Protein AF-A0A101FPS3-F1 (afdb_monomer_lite)

Sequence (87 aa):
MPSRHASVLTIALRVKTSGPVILAVDERQDGSWEEKNREEFLEGVTLWECRLSRPDFRVRLHNPSPVDSVTVTVDANMPQVTEASES

Radius of gyration: 15.65 Å; chains: 1; bounding box: 28×35×50 Å

pLDDT: mean 85.9, std 16.12, range [40.5, 97.88]

Foldseek 3Di:
DPPPPQPWDKKKKKKAKQAKKKKWKWADDPNDTHTDDIDIDGHGIDIDMDIDSDPHMDMDMDDPDPPDDMDMDIDMPDDDDDDPPDD

Structure (mmCIF, N/CA/C/O backbone):
data_AF-A0A101FPS3-F1
#
_entry.id   AF-A0A101FPS3-F1
#
loop_
_atom_site.group_PDB
_atom_site.id
_atom_site.type_symbol
_atom_site.label_atom_id
_atom_site.label_alt_id
_atom_site.label_comp_id
_atom_site.label_asym_id
_atom_site.label_entity_id
_atom_site.label_seq_id
_atom_site.pdbx_PDB_ins_code
_atom_site.Cartn_x
_atom_site.Cartn_y
_atom_site.Cartn_z
_atom_site.occupancy
_atom_site.B_iso_or_equiv
_atom_site.auth_seq_id
_atom_site.auth_comp_id
_atom_site.auth_asym_id
_atom_site.auth_atom_id
_atom_site.pdbx_PDB_model_num
ATOM 1 N N . MET A 1 1 ? -17.440 6.403 34.054 1.00 44.00 1 MET A N 1
ATOM 2 C CA . MET A 1 1 ? -16.760 6.697 32.774 1.00 44.00 1 MET A CA 1
ATOM 3 C C . MET A 1 1 ? -16.319 5.361 32.205 1.00 44.00 1 MET A C 1
ATOM 5 O O . MET A 1 1 ? -15.541 4.709 32.892 1.00 44.00 1 MET A O 1
ATOM 9 N N . PRO A 1 2 ? -16.843 4.879 31.068 1.00 40.50 2 PRO A N 1
ATOM 10 C CA . PRO A 1 2 ? -16.310 3.654 30.489 1.00 40.50 2 PRO A CA 1
ATOM 11 C C . PRO A 1 2 ? -14.860 3.927 30.079 1.00 40.50 2 PRO A C 1
ATOM 13 O O . PRO A 1 2 ? -14.577 4.922 29.407 1.00 40.50 2 PRO A O 1
ATOM 16 N N . SER A 1 3 ? -13.937 3.092 30.554 1.00 46.19 3 SER A N 1
ATOM 17 C CA . SER A 1 3 ? -12.543 3.091 30.128 1.00 46.19 3 SER A CA 1
ATOM 18 C C . SER A 1 3 ? -12.516 2.982 28.605 1.00 46.19 3 SER A C 1
ATOM 20 O O . SER A 1 3 ? -13.024 2.015 28.037 1.00 46.19 3 SER A O 1
ATOM 22 N N . ARG A 1 4 ? -11.950 3.981 27.917 1.00 52.69 4 ARG A N 1
ATOM 23 C CA . ARG A 1 4 ? -11.589 3.834 26.504 1.00 52.69 4 ARG A CA 1
ATOM 24 C C . ARG A 1 4 ? -10.497 2.769 26.446 1.00 52.69 4 ARG A C 1
ATOM 26 O O . ARG A 1 4 ? -9.319 3.085 26.567 1.00 52.69 4 ARG A O 1
ATOM 33 N N . HIS A 1 5 ? -10.885 1.507 26.309 1.00 49.34 5 HIS A N 1
ATOM 34 C CA . HIS A 1 5 ? -9.976 0.468 25.857 1.00 49.34 5 HIS A CA 1
ATOM 35 C C . HIS A 1 5 ? -9.564 0.860 24.438 1.00 49.34 5 HIS A C 1
ATOM 37 O O . HIS A 1 5 ? -10.320 0.664 23.488 1.00 49.34 5 HIS A O 1
ATOM 43 N N . ALA A 1 6 ? -8.408 1.511 24.309 1.00 54.69 6 ALA A N 1
ATOM 44 C CA . ALA A 1 6 ? -7.780 1.729 23.019 1.00 54.69 6 ALA A CA 1
ATOM 45 C C . ALA A 1 6 ? -7.461 0.342 22.458 1.00 54.69 6 ALA A C 1
ATOM 47 O O . ALA A 1 6 ? -6.515 -0.314 22.887 1.00 54.69 6 ALA A O 1
ATOM 48 N N . SER A 1 7 ? -8.328 -0.151 21.579 1.00 62.19 7 SER A N 1
ATOM 49 C CA . SER A 1 7 ? -8.077 -1.397 20.870 1.00 62.19 7 SER A CA 1
ATOM 50 C C . SER A 1 7 ? -7.004 -1.075 19.841 1.00 62.19 7 SER A C 1
ATOM 52 O O . SER A 1 7 ? -7.272 -0.337 18.896 1.00 62.19 7 SER A O 1
ATOM 54 N N . VAL A 1 8 ? -5.776 -1.544 20.069 1.00 68.44 8 VAL A N 1
ATOM 55 C CA . VAL A 1 8 ? -4.721 -1.456 19.057 1.00 68.44 8 VAL A CA 1
ATOM 56 C C . VAL A 1 8 ? -5.118 -2.414 17.946 1.00 68.44 8 VAL A C 1
ATOM 58 O O . VAL A 1 8 ? -5.210 -3.620 18.167 1.00 68.44 8 VAL A O 1
ATOM 61 N N . LEU A 1 9 ? -5.406 -1.861 16.775 1.00 81.94 9 LEU A N 1
ATOM 62 C 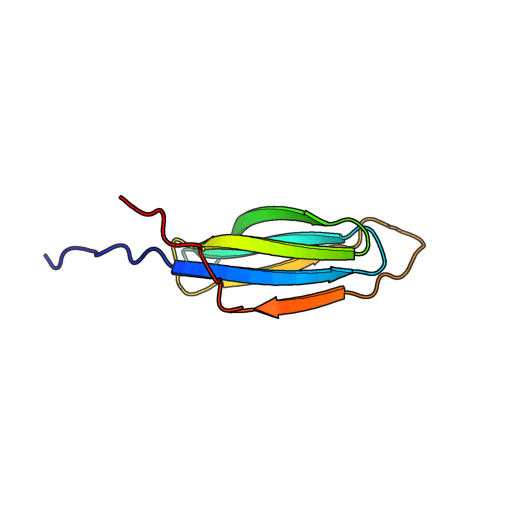CA . LEU A 1 9 ? -5.696 -2.638 15.582 1.00 81.94 9 LEU A CA 1
ATOM 63 C C . LEU A 1 9 ? -4.392 -2.766 14.796 1.00 81.94 9 LEU A C 1
ATOM 65 O O . LEU A 1 9 ? -3.664 -1.789 14.644 1.00 81.94 9 LEU A O 1
ATOM 69 N N . THR A 1 10 ? -4.084 -3.956 14.298 1.00 87.69 10 THR A N 1
ATOM 70 C CA . THR A 1 10 ? -2.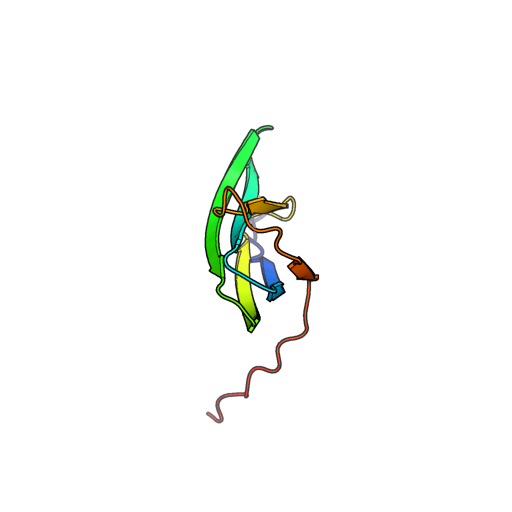940 -4.163 13.404 1.00 87.69 10 THR A CA 1
ATOM 71 C C . THR A 1 10 ? -3.471 -4.661 12.076 1.00 87.69 10 THR A C 1
ATOM 73 O O . THR A 1 10 ? -4.219 -5.637 12.040 1.00 87.69 10 THR A O 1
ATOM 76 N N . ILE A 1 11 ? -3.076 -4.001 10.992 1.00 89.19 11 ILE A N 1
ATOM 77 C CA . ILE A 1 11 ? -3.278 -4.507 9.637 1.00 89.19 11 ILE A CA 1
ATOM 78 C C . ILE A 1 11 ? -1.951 -5.048 9.122 1.00 89.19 11 ILE A C 1
ATOM 80 O O . ILE A 1 11 ? -0.917 -4.390 9.228 1.00 89.19 11 ILE A O 1
ATOM 84 N N . ALA A 1 12 ? -1.989 -6.249 8.559 1.00 92.81 12 ALA A N 1
ATOM 85 C CA . ALA A 1 12 ? -0.879 -6.808 7.807 1.00 92.81 12 ALA A CA 1
ATOM 86 C C . ALA A 1 12 ? -1.218 -6.737 6.319 1.00 92.81 12 ALA A C 1
ATOM 88 O O . ALA A 1 12 ? -2.262 -7.241 5.886 1.00 92.81 12 ALA A O 1
ATOM 89 N N . LEU A 1 13 ? -0.345 -6.087 5.556 1.00 94.31 13 LEU A N 1
ATOM 90 C CA . LEU A 1 13 ? -0.479 -5.875 4.124 1.00 94.31 13 LEU A CA 1
ATOM 91 C C . LEU A 1 13 ? 0.606 -6.665 3.392 1.00 94.31 13 LEU A C 1
ATOM 93 O O . LEU A 1 13 ? 1.793 -6.464 3.644 1.00 94.31 13 LEU A O 1
ATOM 97 N N . ARG A 1 14 ? 0.217 -7.535 2.456 1.00 95.69 14 ARG A N 1
ATOM 98 C CA . ARG A 1 14 ? 1.150 -8.083 1.465 1.00 95.69 14 ARG A CA 1
ATOM 99 C C . ARG A 1 14 ? 1.144 -7.166 0.253 1.00 95.69 14 ARG A C 1
ATOM 101 O O . ARG A 1 14 ? 0.140 -7.076 -0.447 1.00 95.69 14 ARG A O 1
ATOM 108 N N . VAL A 1 15 ? 2.268 -6.510 0.006 1.00 96.88 15 VAL A N 1
ATOM 109 C CA . VAL A 1 15 ? 2.473 -5.605 -1.123 1.00 96.88 15 VAL A CA 1
ATOM 110 C C . VAL A 1 15 ? 3.321 -6.326 -2.158 1.00 96.88 15 VAL A C 1
ATOM 112 O O . VAL A 1 15 ? 4.467 -6.674 -1.890 1.00 96.88 15 VAL A O 1
ATOM 115 N N . LYS A 1 16 ? 2.758 -6.565 -3.342 1.00 97.88 16 LYS A N 1
ATOM 116 C CA . LYS A 1 16 ? 3.491 -7.054 -4.512 1.00 97.88 16 LYS A CA 1
ATOM 117 C C . LYS A 1 16 ? 3.559 -5.942 -5.544 1.00 97.88 16 LYS A C 1
ATOM 119 O O . LYS A 1 16 ? 2.512 -5.460 -5.969 1.00 97.88 16 LYS A O 1
ATOM 124 N N . THR A 1 17 ? 4.758 -5.566 -5.970 1.00 97.56 17 THR A N 1
ATOM 125 C CA . THR A 1 17 ? 4.954 -4.483 -6.940 1.00 97.56 17 THR A CA 1
ATOM 126 C C . THR A 1 17 ? 5.982 -4.851 -8.008 1.00 97.56 17 THR A C 1
ATOM 128 O O . THR A 1 17 ? 6.937 -5.576 -7.732 1.00 97.56 17 THR A O 1
ATOM 131 N N . SER A 1 18 ? 5.780 -4.363 -9.234 1.00 96.75 18 SER A N 1
ATOM 132 C CA . SER A 1 18 ? 6.717 -4.522 -10.359 1.00 96.75 18 SER A CA 1
ATOM 133 C C . SER A 1 18 ? 7.777 -3.414 -10.437 1.00 96.75 18 SER A C 1
ATOM 135 O O . SER A 1 18 ? 8.506 -3.339 -11.417 1.00 96.75 18 SER A O 1
ATOM 137 N N . GLY A 1 19 ? 7.803 -2.502 -9.466 1.00 95.38 19 GLY A N 1
ATOM 138 C CA . GLY A 1 19 ? 8.707 -1.354 -9.422 1.00 95.38 19 GLY A CA 1
ATOM 139 C C . GLY A 1 19 ? 8.494 -0.517 -8.157 1.00 95.38 19 GLY A C 1
ATOM 140 O O . GLY A 1 19 ? 7.679 -0.899 -7.312 1.00 95.38 19 GLY A O 1
ATOM 141 N N . PRO A 1 20 ? 9.199 0.615 -8.002 1.00 95.81 20 PRO A N 1
ATOM 142 C CA . PRO A 1 20 ? 9.067 1.464 -6.823 1.00 95.81 20 PRO A CA 1
ATOM 143 C C . PRO A 1 20 ? 7.630 1.962 -6.628 1.00 95.81 20 PRO A C 1
ATOM 145 O O . PRO A 1 20 ? 7.008 2.477 -7.557 1.00 95.81 20 PRO A O 1
ATOM 148 N N . VAL A 1 21 ? 7.102 1.838 -5.414 1.00 97.31 21 VAL A N 1
ATOM 149 C CA . VAL A 1 21 ? 5.819 2.426 -5.020 1.00 97.31 21 VAL A CA 1
ATOM 150 C C . VAL A 1 21 ? 5.886 2.908 -3.579 1.00 97.31 21 VAL A C 1
ATOM 152 O O . VAL A 1 21 ? 6.407 2.230 -2.699 1.00 97.31 21 VAL A O 1
ATOM 155 N N . ILE A 1 22 ? 5.317 4.079 -3.322 1.00 97.75 22 ILE A N 1
ATOM 156 C CA . ILE A 1 22 ? 5.120 4.593 -1.970 1.00 97.75 22 ILE A CA 1
ATOM 157 C C . ILE A 1 22 ? 3.694 4.258 -1.548 1.00 97.75 22 ILE A C 1
ATOM 159 O O . ILE A 1 22 ? 2.736 4.648 -2.220 1.00 97.75 22 ILE A O 1
ATOM 163 N N . LEU A 1 23 ? 3.549 3.560 -0.425 1.00 97.69 23 LEU A N 1
ATOM 164 C CA . LEU A 1 23 ? 2.255 3.259 0.176 1.00 97.69 23 LEU A CA 1
ATOM 165 C C . LEU A 1 23 ? 2.137 4.034 1.491 1.00 97.69 23 LEU A C 1
ATOM 167 O O . LEU A 1 23 ? 3.011 3.968 2.353 1.00 97.69 23 LEU A O 1
ATOM 171 N N . ALA A 1 24 ? 1.048 4.785 1.628 1.00 97.50 24 ALA A N 1
ATOM 172 C CA . ALA A 1 24 ? 0.697 5.506 2.844 1.00 97.50 24 ALA A CA 1
ATOM 173 C C . ALA A 1 24 ? -0.613 4.971 3.427 1.00 97.50 24 ALA A C 1
ATOM 175 O O . ALA A 1 24 ? -1.540 4.618 2.693 1.00 97.50 24 ALA A O 1
ATOM 176 N N . VAL A 1 25 ? -0.691 4.926 4.750 1.00 96.12 25 VAL A N 1
ATOM 177 C CA . VAL A 1 25 ? -1.902 4.603 5.503 1.00 96.12 25 VAL A CA 1
ATOM 178 C C . VAL A 1 25 ? -2.357 5.871 6.197 1.00 96.12 25 VAL A C 1
ATOM 180 O O . VAL A 1 25 ? -1.609 6.427 6.999 1.00 96.12 25 VAL A O 1
ATOM 183 N N . ASP A 1 26 ? -3.581 6.305 5.911 1.00 96.81 26 ASP A N 1
ATOM 184 C CA . ASP A 1 26 ? -4.199 7.429 6.610 1.00 96.81 26 ASP A CA 1
ATOM 185 C C . ASP A 1 26 ? -5.294 6.926 7.552 1.00 96.81 26 ASP A C 1
ATOM 187 O O . ASP A 1 26 ? -6.045 6.013 7.201 1.00 96.81 26 ASP A O 1
ATOM 191 N N . GLU A 1 27 ? -5.443 7.575 8.702 1.00 95.12 27 GLU A N 1
ATOM 192 C CA . GLU A 1 27 ? -6.545 7.357 9.639 1.00 95.12 27 GLU A CA 1
ATOM 193 C C . GLU A 1 27 ? -7.522 8.532 9.593 1.00 95.12 27 GLU A C 1
ATOM 195 O O . GLU A 1 27 ? -7.128 9.689 9.419 1.00 95.12 27 GLU A O 1
ATOM 200 N N . ARG A 1 28 ? -8.815 8.253 9.773 1.00 94.19 28 ARG A N 1
ATOM 201 C CA . ARG A 1 28 ? -9.822 9.311 9.852 1.00 94.19 28 ARG A CA 1
ATOM 202 C C . ARG A 1 28 ? -9.799 9.970 11.234 1.00 94.19 28 ARG A C 1
ATOM 204 O O . ARG A 1 28 ? -9.964 9.291 12.248 1.00 94.19 28 ARG A O 1
ATOM 211 N N . GLN A 1 29 ? -9.643 11.290 11.280 1.00 91.19 29 GLN A N 1
ATOM 212 C CA . GLN A 1 29 ? -9.648 12.103 12.498 1.00 91.19 29 GLN A CA 1
ATOM 213 C C . GLN A 1 29 ? -10.570 13.303 12.322 1.00 91.19 29 GLN A C 1
ATOM 215 O O . GLN A 1 29 ? -10.369 14.082 11.408 1.00 91.19 29 GLN A O 1
ATOM 220 N N . ASP A 1 30 ? -11.588 13.464 13.169 1.00 90.50 30 ASP A N 1
ATOM 221 C CA . ASP A 1 30 ? -12.429 14.677 13.204 1.00 90.50 30 ASP A CA 1
ATOM 222 C C . ASP A 1 30 ? -12.962 15.138 11.826 1.00 90.50 30 ASP A C 1
ATOM 224 O O . ASP A 1 30 ? -13.154 16.322 11.559 1.00 90.50 30 ASP A O 1
ATOM 228 N N . GLY A 1 31 ? -13.214 14.181 10.926 1.00 91.00 31 GLY A N 1
ATOM 229 C CA . GLY A 1 31 ? -13.691 14.436 9.564 1.00 91.00 31 GLY A CA 1
ATOM 230 C C . GLY A 1 31 ? -12.600 14.633 8.502 1.00 91.00 31 GLY A C 1
ATOM 231 O O . GLY A 1 31 ? -12.939 14.625 7.320 1.00 91.00 31 GLY A O 1
ATOM 232 N N . SER A 1 32 ? -11.325 14.730 8.879 1.00 95.38 32 SER A N 1
ATOM 233 C CA . SER A 1 32 ? -10.167 14.741 7.979 1.00 95.38 32 SER A CA 1
ATOM 234 C C . SER A 1 32 ? -9.490 13.362 7.898 1.00 95.38 32 SER A C 1
ATOM 236 O O . SER A 1 32 ? -9.794 12.445 8.664 1.00 95.38 32 SER A O 1
ATOM 238 N N . TRP A 1 33 ? -8.598 13.205 6.919 1.00 96.88 33 TRP A N 1
ATOM 239 C CA . TRP A 1 33 ? -7.692 12.062 6.804 1.00 96.88 33 TRP A CA 1
ATOM 240 C C . TRP A 1 33 ? -6.284 12.529 7.155 1.00 96.88 33 TRP A C 1
ATOM 242 O O . TRP A 1 33 ? -5.800 13.480 6.541 1.00 96.88 33 TRP A O 1
ATOM 252 N N . GLU A 1 34 ? -5.632 11.854 8.095 1.00 95.94 34 GLU A N 1
ATOM 253 C CA . GLU A 1 34 ? -4.266 12.162 8.523 1.00 95.94 34 GLU A CA 1
ATOM 254 C C . GLU A 1 34 ? -3.347 10.973 8.250 1.00 95.94 34 GLU A C 1
ATOM 256 O O . GLU A 1 34 ? -3.692 9.835 8.572 1.00 95.94 34 GLU A O 1
ATOM 261 N N . GLU A 1 35 ? -2.183 11.226 7.647 1.00 96.25 35 GLU A N 1
ATOM 262 C CA . GLU A 1 35 ? -1.197 10.180 7.367 1.00 96.25 35 GLU A CA 1
ATOM 263 C C . GLU A 1 35 ? -0.638 9.626 8.680 1.00 96.25 35 GLU A C 1
ATOM 265 O O . GLU A 1 35 ? -0.080 10.353 9.503 1.00 96.25 35 GLU A O 1
ATOM 270 N N . LYS A 1 36 ? -0.799 8.319 8.874 1.00 94.19 36 LYS A N 1
ATOM 271 C CA . LYS A 1 36 ? -0.363 7.602 10.069 1.00 94.19 36 LYS A CA 1
ATOM 272 C C . LYS A 1 36 ? 0.961 6.887 9.857 1.00 94.19 36 LYS A C 1
ATOM 274 O O . LYS A 1 36 ? 1.779 6.829 10.776 1.00 94.19 36 LYS A O 1
ATOM 279 N N . ASN A 1 37 ? 1.139 6.295 8.681 1.00 95.12 37 ASN A N 1
ATOM 280 C CA . ASN A 1 37 ? 2.357 5.588 8.327 1.00 95.12 37 ASN A CA 1
ATOM 281 C C . ASN A 1 37 ? 2.612 5.675 6.822 1.00 95.12 37 ASN A C 1
ATOM 283 O O . ASN A 1 37 ? 1.674 5.801 6.034 1.00 95.12 37 ASN A O 1
ATOM 287 N N . ARG A 1 38 ? 3.878 5.569 6.435 1.00 96.62 38 ARG A N 1
ATOM 288 C CA . ARG A 1 38 ? 4.336 5.627 5.051 1.00 96.62 38 ARG A CA 1
ATOM 289 C C . ARG A 1 38 ? 5.550 4.728 4.898 1.00 96.62 38 ARG A C 1
ATOM 291 O O . ARG A 1 38 ? 6.451 4.791 5.724 1.00 96.62 38 ARG A O 1
ATOM 298 N N . GLU A 1 39 ? 5.581 3.961 3.819 1.00 97.31 39 GLU A N 1
ATOM 299 C CA . GLU A 1 39 ? 6.717 3.111 3.474 1.00 97.31 39 GLU A CA 1
ATOM 300 C C . GLU A 1 39 ? 6.947 3.101 1.957 1.00 97.31 39 GLU A C 1
ATOM 302 O O . GLU A 1 39 ? 6.004 3.243 1.166 1.00 97.31 39 GLU A O 1
ATOM 307 N N . GLU A 1 40 ? 8.209 2.966 1.554 1.00 97.25 40 GLU A N 1
ATOM 308 C CA . GLU A 1 40 ? 8.602 2.766 0.161 1.00 97.25 40 GLU A CA 1
ATOM 309 C C . GLU A 1 40 ? 8.879 1.283 -0.103 1.00 97.25 40 GLU A C 1
ATOM 311 O O . GLU A 1 40 ? 9.644 0.627 0.601 1.00 97.25 40 GLU A O 1
ATOM 316 N N . PHE A 1 41 ? 8.264 0.754 -1.156 1.00 96.69 41 PHE A N 1
ATOM 317 C CA . PHE A 1 41 ? 8.410 -0.629 -1.581 1.00 96.69 41 PHE A CA 1
ATOM 318 C C . PHE A 1 41 ? 9.123 -0.676 -2.925 1.00 96.69 41 PHE A C 1
ATOM 320 O O . PHE A 1 41 ? 8.690 -0.041 -3.887 1.00 96.69 41 PHE A O 1
ATOM 327 N N . LEU A 1 42 ? 10.199 -1.456 -2.992 1.00 95.75 42 LEU A N 1
ATOM 328 C CA . LEU A 1 42 ? 10.881 -1.790 -4.239 1.00 95.75 42 LEU A CA 1
ATOM 329 C C . LEU A 1 42 ? 10.218 -2.999 -4.908 1.00 95.75 42 LEU A C 1
ATOM 331 O O . LEU A 1 42 ? 9.361 -3.656 -4.315 1.00 95.75 42 LEU A O 1
ATOM 335 N N . GLU A 1 43 ? 10.626 -3.290 -6.144 1.00 96.19 43 GLU A N 1
ATOM 336 C CA . GLU A 1 43 ? 10.161 -4.462 -6.888 1.00 96.19 43 GLU A CA 1
ATOM 337 C C . GLU A 1 43 ? 10.258 -5.746 -6.048 1.00 96.19 43 GLU A C 1
ATOM 339 O O . GLU A 1 43 ? 11.286 -6.033 -5.432 1.00 96.19 43 GLU A O 1
ATOM 344 N N . GLY A 1 44 ? 9.179 -6.532 -6.048 1.00 97.31 44 GLY A N 1
ATOM 345 C CA . GLY A 1 44 ? 9.104 -7.793 -5.323 1.00 97.31 44 GLY A CA 1
ATOM 346 C C . GLY A 1 44 ? 7.833 -7.930 -4.495 1.00 97.31 44 GLY A C 1
ATOM 347 O O . GLY A 1 44 ? 6.771 -7.415 -4.854 1.00 97.31 44 GLY A O 1
ATOM 348 N N . VAL A 1 45 ? 7.938 -8.695 -3.407 1.00 97.38 45 VAL A N 1
ATOM 349 C CA . VAL A 1 45 ? 6.851 -8.953 -2.458 1.00 97.38 45 VAL A CA 1
ATOM 350 C C . VAL A 1 45 ? 7.342 -8.642 -1.053 1.00 97.38 45 VAL A C 1
ATOM 352 O O . VAL A 1 45 ? 8.303 -9.252 -0.591 1.00 97.38 45 VAL A O 1
ATOM 355 N N . THR A 1 46 ? 6.632 -7.758 -0.362 1.00 96.06 46 THR A N 1
ATOM 356 C CA . THR A 1 46 ? 6.922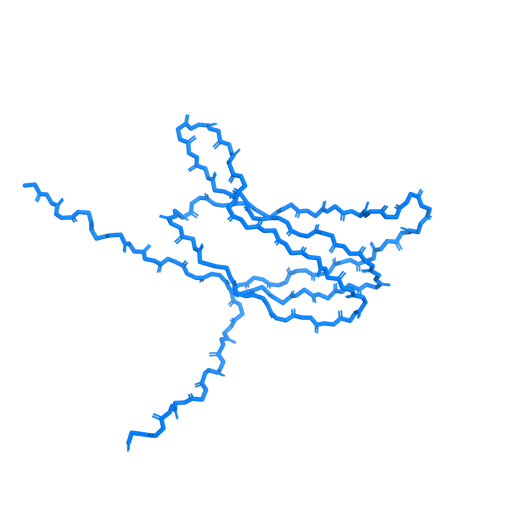 -7.373 1.020 1.00 96.06 46 THR A CA 1
ATOM 357 C C . THR A 1 46 ? 5.680 -7.552 1.873 1.00 96.06 46 THR A C 1
ATOM 359 O O . THR A 1 46 ? 4.561 -7.269 1.443 1.00 96.06 46 THR A O 1
ATOM 362 N N . LEU A 1 47 ? 5.880 -8.022 3.099 1.00 94.62 47 LEU A N 1
ATOM 363 C CA . LEU A 1 47 ? 4.853 -8.065 4.127 1.00 94.62 47 LEU A CA 1
ATOM 364 C C . LEU A 1 47 ? 5.100 -6.914 5.094 1.00 94.62 47 LEU A C 1
ATOM 366 O O . LEU A 1 47 ? 6.203 -6.775 5.616 1.00 94.62 47 LEU A O 1
ATOM 370 N N . TRP A 1 48 ? 4.095 -6.071 5.286 1.00 94.12 48 TRP A N 1
ATOM 371 C CA . TRP A 1 48 ? 4.214 -4.857 6.076 1.00 94.12 48 TRP A CA 1
ATOM 372 C C . TRP A 1 48 ? 3.083 -4.761 7.085 1.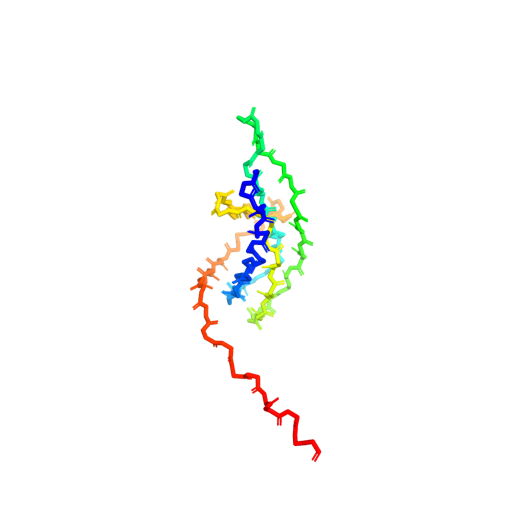00 94.12 48 TRP A C 1
ATOM 374 O O . TRP A 1 48 ? 1.906 -4.868 6.737 1.00 94.12 48 TRP A O 1
ATOM 384 N N . GLU A 1 49 ? 3.449 -4.552 8.343 1.00 91.94 49 GLU A N 1
ATOM 385 C CA . GLU A 1 49 ? 2.504 -4.371 9.433 1.00 91.94 49 GLU A CA 1
ATOM 386 C C . GLU A 1 49 ? 2.357 -2.893 9.774 1.00 91.94 49 GLU A C 1
ATOM 388 O O . GLU A 1 49 ? 3.334 -2.170 9.978 1.00 91.94 49 GLU A O 1
ATOM 393 N N . CYS A 1 50 ? 1.113 -2.450 9.904 1.00 90.38 50 CYS A N 1
ATOM 394 C CA . CYS A 1 50 ? 0.798 -1.111 10.362 1.00 90.38 50 CYS A CA 1
ATOM 395 C C . CYS A 1 50 ? -0.130 -1.186 11.575 1.00 90.38 50 CYS A C 1
ATOM 397 O O . CYS A 1 50 ? -1.194 -1.809 11.537 1.00 90.38 50 CYS A O 1
ATOM 399 N N . ARG A 1 51 ? 0.289 -0.533 12.665 1.00 90.88 51 ARG A N 1
ATOM 400 C CA . ARG A 1 51 ? -0.546 -0.327 13.849 1.00 90.88 51 ARG A CA 1
ATOM 401 C C . ARG A 1 51 ? -1.441 0.885 13.640 1.00 90.88 51 ARG A C 1
ATOM 403 O O . ARG A 1 51 ? -0.956 1.993 13.408 1.00 90.88 51 ARG A O 1
ATOM 410 N N . LEU A 1 52 ? -2.730 0.655 13.803 1.00 89.50 52 LEU A N 1
ATOM 411 C CA . LEU A 1 52 ? -3.788 1.638 13.735 1.00 89.50 52 LEU A CA 1
ATOM 412 C C . LEU A 1 52 ? -4.268 1.975 15.148 1.00 89.50 52 LEU A C 1
ATOM 414 O O . LEU A 1 52 ? -4.432 1.116 16.020 1.00 89.50 52 LEU A O 1
ATOM 418 N N . SER A 1 53 ? -4.509 3.258 15.354 1.00 90.81 53 SER A N 1
ATOM 419 C CA . SER A 1 53 ? -5.158 3.814 16.536 1.00 90.81 53 SER A CA 1
ATOM 420 C C . SER A 1 53 ? -6.682 3.849 16.364 1.00 90.81 53 SER A C 1
ATOM 422 O O . SER A 1 53 ? -7.405 4.004 17.350 1.00 90.81 53 SER A O 1
ATOM 424 N N . ARG A 1 54 ? -7.176 3.767 15.120 1.00 88.38 54 ARG A N 1
ATOM 425 C CA . ARG A 1 54 ? -8.588 3.916 14.750 1.00 88.38 54 ARG A CA 1
ATOM 426 C C . ARG A 1 54 ? -9.015 2.870 13.708 1.00 88.38 54 ARG A C 1
ATOM 428 O O . ARG A 1 54 ? -8.192 2.418 12.922 1.00 88.38 54 ARG A O 1
ATOM 435 N N . PRO A 1 55 ? -10.305 2.488 13.675 1.00 88.00 55 PRO A N 1
ATOM 436 C CA . PRO A 1 55 ? -10.807 1.490 12.726 1.00 88.00 55 PRO A CA 1
ATOM 437 C C . PRO A 1 55 ? -11.013 2.039 11.307 1.00 88.00 55 PRO A C 1
ATOM 439 O O . PRO A 1 55 ? -10.961 1.275 10.348 1.00 88.00 55 PRO A O 1
ATOM 442 N N . ASP A 1 56 ? -11.239 3.347 11.167 1.00 92.06 56 ASP A N 1
ATOM 443 C CA . ASP A 1 56 ? -11.442 3.991 9.871 1.00 92.06 56 ASP A CA 1
ATOM 444 C C . ASP A 1 56 ? -10.088 4.401 9.286 1.00 92.06 56 ASP A C 1
ATOM 446 O O . ASP A 1 56 ? -9.508 5.418 9.681 1.00 92.06 56 ASP A O 1
ATOM 450 N N . PHE A 1 57 ? -9.599 3.615 8.329 1.00 92.88 57 PHE A N 1
ATOM 451 C CA . PHE A 1 57 ? -8.343 3.868 7.629 1.00 92.88 57 PHE A CA 1
ATOM 452 C C . PHE A 1 57 ? -8.505 3.747 6.110 1.00 92.88 57 PHE A C 1
ATOM 454 O O . PHE A 1 57 ? -9.466 3.162 5.605 1.00 92.88 57 PHE A O 1
ATOM 461 N N . ARG A 1 58 ? -7.542 4.294 5.367 1.00 95.19 58 ARG A N 1
ATOM 462 C CA . ARG A 1 58 ? -7.402 4.077 3.923 1.00 95.19 58 ARG A CA 1
ATOM 463 C C . ARG A 1 58 ? -5.946 3.853 3.553 1.00 95.19 58 ARG A C 1
ATOM 465 O O . ARG A 1 58 ? -5.046 4.377 4.203 1.00 95.19 58 ARG A O 1
ATOM 472 N N . VAL A 1 59 ? -5.740 3.126 2.463 1.00 95.00 59 VAL A N 1
ATOM 473 C CA . VAL A 1 59 ? -4.430 2.939 1.840 1.00 95.00 59 VAL A CA 1
ATOM 474 C C . VAL A 1 59 ? -4.349 3.831 0.604 1.00 95.00 59 VAL A C 1
ATOM 476 O O . VAL A 1 59 ? -5.252 3.821 -0.233 1.00 95.00 59 VAL A O 1
ATOM 479 N N . ARG A 1 60 ? -3.273 4.607 0.485 1.00 96.75 60 ARG A N 1
ATOM 480 C CA . ARG A 1 60 ? -2.932 5.394 -0.702 1.00 96.75 60 ARG A CA 1
ATOM 481 C C . ARG A 1 60 ? -1.674 4.827 -1.338 1.00 96.75 60 ARG A C 1
ATOM 483 O O . ARG A 1 60 ? -0.719 4.518 -0.636 1.00 96.75 60 ARG A O 1
ATOM 490 N N . LEU A 1 61 ? -1.670 4.747 -2.663 1.00 95.94 61 LEU A N 1
ATOM 491 C CA . LEU A 1 61 ? -0.514 4.349 -3.459 1.00 95.94 61 LEU A CA 1
ATOM 492 C C . LEU A 1 61 ? -0.051 5.536 -4.296 1.00 95.94 61 LEU A C 1
ATOM 494 O O . LEU A 1 61 ? -0.867 6.231 -4.905 1.00 95.94 61 LEU A O 1
ATOM 498 N N . HIS A 1 62 ? 1.255 5.751 -4.340 1.00 96.38 62 HIS A N 1
ATOM 499 C CA . HIS A 1 62 ? 1.892 6.756 -5.169 1.00 96.38 62 HIS A CA 1
ATOM 500 C C . HIS A 1 62 ? 3.023 6.108 -5.964 1.00 96.38 62 HIS A C 1
ATOM 502 O O . HIS A 1 62 ? 3.945 5.538 -5.386 1.00 96.38 62 HIS A O 1
ATOM 508 N N . ASN A 1 63 ? 2.938 6.201 -7.291 1.00 95.12 63 ASN A N 1
ATOM 509 C CA . ASN A 1 63 ? 4.034 5.851 -8.183 1.00 95.12 63 ASN A CA 1
ATOM 510 C C . ASN A 1 63 ? 4.984 7.059 -8.280 1.00 95.12 63 ASN A C 1
ATOM 512 O O . ASN A 1 63 ? 4.568 8.079 -8.835 1.00 95.12 63 ASN A O 1
ATOM 516 N N . PRO A 1 64 ? 6.219 6.976 -7.751 1.00 92.25 64 PRO A N 1
ATOM 517 C CA . PRO A 1 64 ? 7.186 8.059 -7.878 1.00 92.25 64 PRO A CA 1
ATOM 518 C C . PRO A 1 64 ? 7.787 8.152 -9.291 1.00 92.25 64 PRO A C 1
ATOM 520 O O . PRO A 1 64 ? 8.382 9.179 -9.614 1.00 92.25 64 PRO A O 1
ATOM 523 N N . SER A 1 65 ? 7.655 7.116 -10.136 1.00 86.69 65 SER A N 1
ATOM 524 C CA . SER A 1 65 ? 8.168 7.152 -11.510 1.00 86.69 65 SER A CA 1
ATOM 525 C C . SER A 1 65 ? 7.24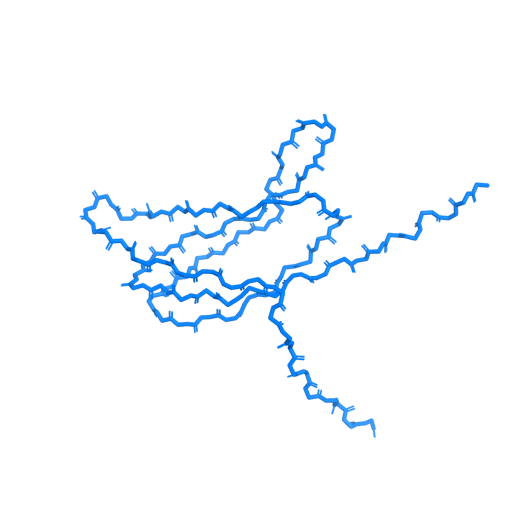5 7.982 -12.414 1.00 86.69 65 SER A C 1
ATOM 527 O O . SER A 1 65 ? 6.048 7.695 -12.502 1.00 86.69 65 SER A O 1
ATOM 529 N N . PRO A 1 66 ? 7.776 8.993 -13.128 1.00 80.88 66 PRO A N 1
ATOM 530 C CA . PRO A 1 66 ? 6.996 9.787 -14.073 1.00 80.88 66 PRO A CA 1
ATOM 531 C C . PRO A 1 66 ? 6.836 9.115 -15.447 1.00 80.88 66 PRO A C 1
ATOM 533 O O . PRO A 1 66 ? 6.086 9.623 -16.278 1.00 80.88 66 PRO A O 1
ATOM 536 N N . VAL A 1 67 ? 7.551 8.014 -15.706 1.00 80.50 67 VAL A N 1
ATOM 537 C CA . VAL A 1 67 ? 7.620 7.361 -17.028 1.00 80.50 67 VAL A CA 1
ATOM 538 C C . VAL A 1 67 ? 7.225 5.890 -16.999 1.00 80.50 67 VAL A C 1
ATOM 540 O O . VAL A 1 67 ? 6.619 5.418 -17.958 1.00 80.50 67 VAL A O 1
ATOM 543 N N . ASP A 1 68 ? 7.507 5.175 -15.911 1.00 88.38 68 ASP A N 1
ATOM 544 C CA . ASP A 1 68 ? 7.246 3.741 -15.840 1.00 88.38 68 ASP A CA 1
ATOM 545 C C . ASP A 1 68 ? 5.904 3.465 -15.171 1.00 88.38 68 ASP A C 1
ATOM 547 O O . ASP A 1 68 ? 5.625 3.911 -14.054 1.00 88.38 68 ASP A O 1
ATOM 551 N N . SER A 1 69 ? 5.064 2.680 -15.840 1.00 92.38 69 SER A N 1
ATOM 552 C CA . SER A 1 69 ? 3.878 2.113 -15.209 1.00 92.38 69 SER A CA 1
ATOM 553 C C . SER A 1 69 ? 4.285 1.003 -14.243 1.00 92.38 69 SER A C 1
ATOM 555 O O . SER A 1 69 ? 4.980 0.067 -14.640 1.00 92.38 69 SER A O 1
ATOM 557 N N . VAL A 1 70 ? 3.784 1.053 -13.010 1.00 95.12 70 VAL A N 1
ATOM 558 C CA . VAL A 1 70 ? 3.965 -0.014 -12.018 1.00 95.12 70 VAL A CA 1
ATOM 559 C C . VAL A 1 70 ? 2.656 -0.762 -11.794 1.00 95.12 70 VAL A C 1
ATOM 561 O O . VAL A 1 70 ? 1.587 -0.160 -11.685 1.00 95.12 70 VAL A O 1
ATOM 564 N N . THR A 1 71 ? 2.731 -2.089 -11.719 1.00 96.56 71 THR A N 1
ATOM 565 C CA . THR A 1 71 ? 1.613 -2.921 -11.267 1.00 96.56 71 THR A CA 1
ATOM 566 C C . THR A 1 71 ? 1.782 -3.187 -9.784 1.00 96.56 71 THR A C 1
ATOM 568 O O . THR A 1 71 ? 2.833 -3.667 -9.367 1.00 96.56 71 THR A O 1
ATOM 571 N N . VAL A 1 72 ? 0.737 -2.914 -9.003 1.00 96.94 72 VAL A N 1
ATOM 572 C CA . VAL A 1 72 ? 0.739 -3.104 -7.550 1.00 96.94 72 VAL A CA 1
ATOM 573 C C . VAL A 1 72 ? -0.463 -3.948 -7.151 1.00 96.94 72 VAL A C 1
ATOM 575 O O . VAL A 1 72 ? -1.586 -3.695 -7.580 1.00 96.94 72 VAL A O 1
ATOM 578 N N . THR A 1 73 ? -0.235 -4.960 -6.324 1.00 97.50 73 THR A N 1
ATOM 579 C CA . THR A 1 73 ? -1.273 -5.740 -5.644 1.00 97.50 73 THR A CA 1
ATOM 580 C C . THR A 1 73 ? -1.083 -5.577 -4.144 1.00 97.50 73 THR A C 1
ATOM 582 O O . THR A 1 73 ? 0.029 -5.746 -3.645 1.00 97.50 73 THR A O 1
ATOM 585 N N . VAL A 1 74 ? -2.158 -5.238 -3.434 1.00 95.50 74 VAL A N 1
ATOM 586 C CA . VAL A 1 74 ? -2.163 -5.106 -1.974 1.00 95.50 74 VAL A CA 1
ATOM 587 C C . VAL A 1 74 ? -3.220 -6.048 -1.417 1.00 95.50 74 VAL A C 1
ATOM 589 O O . VAL A 1 74 ? -4.412 -5.823 -1.620 1.00 95.50 74 VAL A O 1
ATOM 592 N N . ASP A 1 75 ? -2.784 -7.081 -0.705 1.00 94.00 75 ASP A N 1
ATOM 593 C CA . ASP A 1 75 ? -3.674 -7.960 0.053 1.00 94.00 75 ASP A CA 1
ATOM 594 C C . ASP A 1 75 ? -3.676 -7.521 1.517 1.00 94.00 75 ASP A C 1
ATOM 596 O O . ASP A 1 75 ? -2.615 -7.409 2.131 1.00 94.00 75 ASP A O 1
ATOM 600 N N . ALA A 1 76 ? -4.855 -7.270 2.082 1.00 89.00 76 ALA A N 1
ATOM 601 C CA . ALA A 1 76 ? -5.009 -6.829 3.467 1.00 89.00 76 ALA A CA 1
ATOM 602 C C . ALA A 1 76 ? -5.458 -7.965 4.395 1.00 89.00 76 ALA A C 1
ATOM 604 O O . ALA A 1 76 ? -6.069 -8.936 3.954 1.00 89.00 76 ALA A O 1
ATOM 605 N N . ASN A 1 77 ? -5.207 -7.794 5.697 1.00 82.19 77 ASN A N 1
ATOM 606 C CA . ASN A 1 77 ? -5.567 -8.742 6.760 1.00 82.19 77 ASN A CA 1
ATOM 607 C C . ASN A 1 77 ? -4.924 -10.122 6.577 1.00 82.19 77 ASN A C 1
ATOM 609 O O . ASN A 1 77 ? -5.527 -11.151 6.880 1.00 82.19 77 ASN A O 1
ATOM 613 N N . MET A 1 78 ? -3.690 -10.137 6.074 1.00 78.62 78 MET A N 1
ATOM 614 C CA . MET A 1 78 ? -2.943 -11.372 5.881 1.00 78.62 78 MET A CA 1
ATOM 615 C C . MET A 1 78 ? -2.615 -12.003 7.241 1.00 78.62 78 MET A C 1
ATOM 617 O O . MET A 1 78 ? -1.934 -11.355 8.041 1.00 78.62 78 MET A O 1
ATOM 621 N N . PRO A 1 79 ? -3.046 -13.251 7.515 1.00 73.25 79 PRO A N 1
ATOM 622 C CA . PRO A 1 79 ? -2.668 -13.949 8.735 1.00 73.25 79 PRO A CA 1
ATOM 623 C C . PRO A 1 79 ? -1.148 -14.006 8.848 1.00 73.25 79 PRO A C 1
ATOM 625 O O . PRO A 1 79 ? -0.468 -14.427 7.911 1.00 73.25 79 PRO A O 1
ATOM 628 N N . GLN A 1 80 ? -0.626 -13.564 9.986 1.00 62.28 80 GLN A N 1
ATOM 629 C CA . GLN A 1 80 ? 0.795 -13.639 10.287 1.00 62.28 80 GLN A CA 1
ATOM 630 C C . GLN A 1 80 ? 1.047 -14.906 11.093 1.00 62.28 80 GLN A C 1
ATOM 632 O O . GLN A 1 80 ? 0.399 -15.131 12.115 1.00 62.28 80 GLN A O 1
ATOM 637 N N . VAL A 1 81 ? 1.978 -15.737 10.630 1.00 61.19 81 VAL A N 1
ATOM 638 C CA . VAL A 1 81 ? 2.521 -16.820 11.451 1.00 61.19 81 VAL A CA 1
ATOM 639 C C . VAL A 1 81 ? 3.680 -16.217 12.230 1.00 61.19 81 VAL A C 1
ATOM 641 O O . VAL A 1 81 ? 4.795 -16.132 11.727 1.00 61.19 81 VAL A O 1
ATOM 644 N N . THR A 1 82 ? 3.406 -15.732 13.436 1.00 58.53 82 THR A N 1
ATOM 645 C CA . THR A 1 82 ? 4.461 -15.391 14.387 1.00 58.53 82 THR A CA 1
ATOM 646 C C . THR A 1 82 ? 4.944 -16.680 15.034 1.00 58.53 82 THR A C 1
ATOM 648 O O . THR A 1 82 ? 4.159 -17.398 15.655 1.00 58.53 82 THR A O 1
ATOM 651 N N . GLU A 1 83 ? 6.229 -17.002 14.875 1.00 57.50 83 GLU A N 1
ATOM 652 C CA . GLU A 1 83 ? 6.842 -18.077 15.653 1.00 57.50 83 GLU A CA 1
ATOM 653 C C . GLU A 1 83 ? 6.677 -17.735 17.137 1.00 57.50 83 GLU A C 1
ATOM 655 O O . GLU A 1 83 ? 7.074 -16.659 17.592 1.00 57.50 83 GLU A O 1
ATOM 660 N N . ALA A 1 84 ? 6.016 -18.621 17.885 1.00 55.38 84 ALA A N 1
ATOM 661 C CA . ALA A 1 84 ? 5.926 -18.474 19.325 1.00 55.38 84 ALA A CA 1
ATOM 662 C C . ALA A 1 84 ? 7.349 -18.574 19.871 1.00 55.38 84 ALA A C 1
ATOM 664 O O . ALA A 1 84 ? 7.995 -19.608 19.725 1.00 55.38 84 ALA A O 1
ATOM 665 N N . SER A 1 85 ? 7.849 -17.497 20.474 1.00 51.84 85 SER A N 1
ATOM 666 C CA . SER A 1 85 ? 9.074 -17.573 21.257 1.00 51.84 85 SER A CA 1
ATOM 667 C C . SER A 1 85 ? 8.835 -18.580 22.383 1.00 51.84 85 SER A C 1
ATOM 669 O O . SER A 1 85 ? 8.042 -18.317 23.290 1.00 51.84 85 SER A O 1
ATOM 671 N N . GLU A 1 86 ? 9.460 -19.756 22.283 1.00 50.62 86 GLU A N 1
ATOM 672 C CA . GLU A 1 86 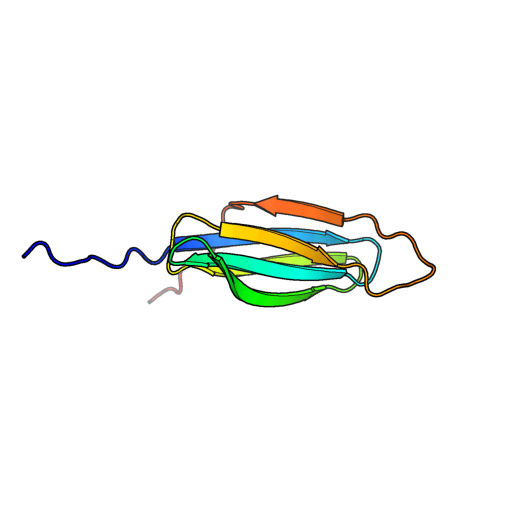? 9.533 -20.703 23.392 1.00 50.62 86 GLU A CA 1
ATOM 673 C C . GLU A 1 86 ? 10.145 -19.962 24.588 1.00 50.62 86 GLU A C 1
ATOM 675 O O . GLU A 1 86 ? 11.175 -19.295 24.464 1.00 50.62 86 GLU A O 1
ATOM 680 N N . SER A 1 87 ? 9.409 -19.976 25.700 1.00 48.97 87 SER A N 1
ATOM 681 C CA . SER A 1 87 ? 9.760 -19.292 26.950 1.00 48.97 87 SER A CA 1
ATOM 682 C C . SER A 1 87 ? 10.801 -20.067 27.743 1.00 48.97 87 SER A C 1
ATOM 684 O O . SER A 1 87 ? 10.732 -21.316 27.725 1.00 48.97 87 SER A O 1
#

Secondary structure (DSSP, 8-state):
--------EEEEEEEEESS-EEEEEEEEETTEEEEEEEEEE-SEEEEEEEEESSS-EEEEEE---SS----EEEEESPPP-PPP---